Protein AF-A0A8J8EKW4-F1 (afdb_monomer_lite)

Structure (mmCIF, N/CA/C/O backbone):
data_AF-A0A8J8EKW4-F1
#
_entry.id   AF-A0A8J8EKW4-F1
#
loop_
_atom_site.group_PDB
_atom_site.id
_atom_site.type_symbol
_atom_site.label_atom_id
_atom_site.label_alt_id
_atom_site.label_comp_id
_atom_site.label_asym_id
_atom_site.label_entity_id
_atom_site.label_seq_id
_atom_site.pdbx_PDB_ins_code
_atom_site.Cartn_x
_atom_site.Cartn_y
_atom_site.Cartn_z
_atom_site.occupancy
_atom_site.B_iso_or_equiv
_atom_site.auth_seq_id
_atom_site.auth_comp_id
_atom_site.auth_asym_id
_atom_site.auth_atom_id
_atom_site.pdbx_PDB_model_num
ATOM 1 N N . PRO A 1 1 ? -26.866 -2.932 51.976 1.00 95.75 1 PRO A N 1
ATOM 2 C CA . PRO A 1 1 ? -26.158 -2.563 50.733 1.00 95.75 1 PRO A CA 1
ATOM 3 C C . PRO A 1 1 ? -26.852 -3.080 49.469 1.00 95.75 1 PRO A C 1
ATOM 5 O O . PRO A 1 1 ? -27.380 -4.191 49.455 1.00 95.75 1 PRO A O 1
ATOM 8 N N . ASN A 1 2 ? -26.877 -2.257 48.424 1.00 95.94 2 ASN A N 1
ATOM 9 C CA . ASN A 1 2 ? -27.476 -2.613 47.143 1.00 95.94 2 ASN A CA 1
ATOM 10 C C . ASN A 1 2 ? -26.795 -1.896 45.970 1.00 95.94 2 ASN A C 1
ATOM 12 O O . ASN A 1 2 ? -26.132 -0.875 46.144 1.00 95.94 2 ASN A O 1
ATOM 16 N N . ILE A 1 3 ? -26.956 -2.469 44.780 1.00 96.75 3 ILE A N 1
ATOM 17 C CA . ILE A 1 3 ? -26.606 -1.846 43.502 1.00 96.75 3 ILE A CA 1
ATOM 18 C C . ILE A 1 3 ? -27.892 -1.331 42.860 1.00 96.75 3 ILE A C 1
ATOM 20 O O . ILE A 1 3 ? -28.881 -2.065 42.788 1.00 96.75 3 ILE A O 1
ATOM 24 N N . ILE A 1 4 ? -27.847 -0.096 42.368 1.00 96.69 4 ILE A N 1
ATOM 25 C CA . ILE A 1 4 ? -28.938 0.590 41.681 1.00 96.69 4 ILE A CA 1
ATOM 26 C C . ILE A 1 4 ? -28.814 0.371 40.172 1.00 96.69 4 ILE A C 1
ATOM 28 O O . ILE A 1 4 ? -27.738 0.553 39.594 1.00 96.69 4 ILE A O 1
ATOM 32 N N . TYR A 1 5 ? -29.925 0.029 39.528 1.00 94.94 5 TYR A N 1
ATOM 33 C CA . TYR A 1 5 ? -30.036 -0.195 38.092 1.00 94.94 5 TYR A CA 1
ATOM 34 C C . TYR A 1 5 ? -30.982 0.820 37.448 1.00 94.94 5 TYR A C 1
ATOM 36 O O . TYR A 1 5 ? -32.015 1.194 38.008 1.00 94.94 5 TYR A O 1
ATOM 44 N N . LYS A 1 6 ? -30.633 1.240 36.232 1.00 93.12 6 LYS A N 1
ATOM 45 C CA . LYS A 1 6 ? -31.473 2.032 35.334 1.00 93.12 6 LYS A CA 1
ATOM 46 C C . LYS A 1 6 ? -31.396 1.425 33.938 1.00 93.12 6 LYS A C 1
ATOM 48 O O . LYS A 1 6 ? -30.297 1.257 33.415 1.00 93.12 6 LYS A O 1
ATOM 53 N N . ASP A 1 7 ? -32.542 1.073 33.360 1.00 90.38 7 ASP A N 1
ATOM 54 C CA . ASP A 1 7 ? -32.637 0.470 32.021 1.00 90.38 7 ASP A CA 1
ATOM 55 C C . ASP A 1 7 ? -31.700 -0.750 31.848 1.00 90.38 7 ASP A C 1
ATOM 57 O O . ASP A 1 7 ? -30.992 -0.891 30.852 1.00 90.38 7 ASP A O 1
ATOM 61 N N . GLY A 1 8 ? -31.626 -1.605 32.878 1.00 85.44 8 GLY A N 1
ATOM 62 C CA . GLY A 1 8 ? -30.758 -2.791 32.909 1.00 85.44 8 GLY A CA 1
ATOM 63 C C . GLY A 1 8 ? -29.260 -2.514 33.116 1.00 85.44 8 GLY A C 1
ATOM 64 O O . GLY A 1 8 ? -28.465 -3.452 33.145 1.00 85.44 8 GLY A O 1
ATOM 65 N N . THR A 1 9 ? -28.854 -1.254 33.295 1.00 88.88 9 THR A N 1
ATOM 66 C CA . THR A 1 9 ? -27.457 -0.854 33.524 1.00 88.88 9 THR A CA 1
ATOM 67 C C . THR A 1 9 ? -27.242 -0.461 34.980 1.00 88.88 9 THR A C 1
ATOM 69 O O . THR A 1 9 ? -28.026 0.300 35.540 1.00 88.88 9 THR A O 1
ATOM 72 N N . MET A 1 10 ? -26.164 -0.946 35.598 1.00 92.12 10 MET A N 1
ATOM 73 C CA . MET A 1 10 ? -25.775 -0.524 36.947 1.00 92.12 10 MET A CA 1
ATOM 74 C C . MET A 1 10 ? -25.307 0.933 36.922 1.00 92.12 10 MET A C 1
ATOM 76 O O . MET A 1 10 ? -24.425 1.274 36.132 1.00 92.12 10 MET A O 1
ATOM 80 N N . ILE A 1 11 ? -25.872 1.772 37.789 1.00 93.31 11 ILE A N 1
ATOM 81 C CA . ILE A 1 11 ? -25.559 3.208 37.844 1.00 93.31 11 ILE A CA 1
ATOM 82 C C . ILE A 1 11 ? -24.927 3.652 39.163 1.00 93.31 11 ILE A C 1
ATOM 84 O O . ILE A 1 11 ? -24.248 4.676 39.175 1.00 93.31 11 ILE A O 1
ATOM 88 N N . ASP A 1 12 ? -25.154 2.916 40.255 1.00 94.62 12 ASP A N 1
ATOM 89 C CA . ASP A 1 12 ? -24.615 3.262 41.571 1.00 94.62 12 ASP A CA 1
ATOM 90 C C . ASP A 1 12 ? -24.588 2.049 42.513 1.00 94.62 12 ASP A C 1
ATOM 92 O O . ASP A 1 12 ? -25.278 1.054 42.281 1.00 94.62 12 ASP A O 1
ATOM 96 N N . VAL A 1 13 ? -23.814 2.140 43.593 1.00 95.94 13 VAL A N 1
ATOM 97 C CA . VAL A 1 13 ? -23.727 1.140 44.662 1.00 95.94 13 VAL A CA 1
ATOM 98 C C . VAL A 1 13 ? -23.714 1.835 46.021 1.00 95.94 13 VAL A C 1
ATOM 100 O O . VAL A 1 13 ? -22.851 2.661 46.309 1.00 95.94 13 VAL A O 1
ATOM 103 N N . VAL A 1 14 ? -24.681 1.507 46.880 1.00 96.50 14 VAL A N 1
ATOM 104 C CA . VAL A 1 14 ? -24.925 2.233 48.136 1.00 96.50 14 VAL A CA 1
ATOM 105 C C . VAL A 1 14 ? -24.958 1.296 49.350 1.00 96.50 14 VAL A C 1
ATOM 107 O O . VAL A 1 14 ? -25.449 0.165 49.263 1.00 96.50 14 VAL A O 1
ATOM 110 N N . PRO A 1 15 ? -24.432 1.723 50.517 1.00 96.19 15 PRO A N 1
ATOM 111 C CA . PRO A 1 15 ? -24.363 0.867 51.703 1.00 96.19 15 PRO A CA 1
ATOM 112 C C . PRO A 1 15 ? -25.733 0.677 52.366 1.00 96.19 15 PRO A C 1
ATOM 114 O O . PRO A 1 15 ? -25.991 -0.366 52.975 1.00 96.19 15 PRO A O 1
ATOM 117 N N . ILE A 1 16 ? -26.626 1.653 52.197 1.00 94.56 16 ILE A N 1
ATOM 118 C CA . ILE A 1 16 ? -27.969 1.713 52.778 1.00 94.56 16 ILE A CA 1
ATOM 119 C C . ILE A 1 16 ? -28.991 2.167 51.733 1.00 94.56 16 ILE A C 1
ATOM 121 O O . ILE A 1 16 ? -28.630 2.714 50.695 1.00 94.56 16 ILE A O 1
ATOM 125 N N . GLU A 1 17 ? -30.269 1.964 52.034 1.00 93.94 17 GLU A N 1
ATOM 126 C CA . GLU A 1 17 ? -31.377 2.399 51.187 1.00 93.94 17 GLU A CA 1
ATOM 127 C C . GLU A 1 17 ? -31.476 3.933 51.138 1.00 93.94 17 GLU A C 1
ATOM 129 O O . GLU A 1 17 ? -31.545 4.589 52.180 1.00 93.94 17 GLU A O 1
ATOM 134 N N . LEU A 1 18 ? -31.512 4.510 49.933 1.00 94.25 18 LEU A N 1
ATOM 135 C CA . LEU A 1 18 ? -31.636 5.955 49.730 1.00 94.25 18 LEU A CA 1
ATOM 136 C C . LEU A 1 18 ? -32.965 6.285 49.047 1.00 94.25 18 LEU A C 1
ATOM 138 O O . LEU A 1 18 ? -33.247 5.785 47.959 1.00 94.25 18 LEU A O 1
ATOM 142 N N . LYS A 1 19 ? -33.739 7.216 49.624 1.00 93.06 19 LYS A N 1
ATOM 143 C CA . LYS A 1 19 ? -35.009 7.693 49.036 1.00 93.06 19 LYS A CA 1
ATOM 144 C C . LYS A 1 19 ? -34.851 8.275 47.631 1.00 93.06 19 LYS A C 1
ATOM 146 O O . LYS A 1 19 ? -35.765 8.189 46.823 1.00 93.06 19 LYS A O 1
ATOM 151 N N . TRP A 1 20 ? -33.683 8.835 47.315 1.00 92.81 20 TRP A N 1
ATOM 152 C CA . TRP A 1 20 ? -33.384 9.336 45.969 1.00 92.81 20 TRP A CA 1
ATOM 153 C C . TRP A 1 20 ? -33.564 8.254 44.889 1.00 92.81 20 TRP A C 1
ATOM 155 O O . TRP A 1 20 ? -33.964 8.554 43.766 1.00 92.81 20 TRP A O 1
ATOM 165 N N . TYR A 1 21 ? -33.317 6.988 45.241 1.00 95.00 21 TYR A N 1
ATOM 166 C CA . TYR A 1 21 ? -33.418 5.842 44.342 1.00 95.00 21 TYR A CA 1
ATOM 167 C C . TYR A 1 21 ? -34.695 5.020 44.543 1.00 95.00 21 TYR A C 1
ATOM 169 O O . TYR A 1 21 ? -34.758 3.877 44.107 1.00 95.00 21 TYR A O 1
ATOM 177 N N . GLU A 1 22 ? -35.729 5.557 45.192 1.00 92.31 22 GLU A N 1
ATOM 178 C CA . GLU A 1 22 ? -36.938 4.804 45.561 1.00 92.31 22 GLU A CA 1
ATOM 179 C C . GLU A 1 22 ? -37.580 4.068 44.371 1.00 92.31 22 GLU A C 1
ATOM 181 O O . GLU A 1 22 ? -37.897 2.889 44.496 1.00 92.31 22 GLU A O 1
ATOM 186 N N . ASN A 1 23 ? -37.623 4.711 43.199 1.00 94.00 23 ASN A N 1
ATOM 187 C CA . ASN A 1 23 ? -38.229 4.179 41.971 1.00 94.00 23 ASN A CA 1
ATOM 188 C C . ASN A 1 23 ? -37.254 3.443 41.033 1.00 94.00 23 ASN A C 1
ATOM 190 O O . ASN A 1 23 ? -37.603 3.161 39.888 1.00 94.00 23 ASN A O 1
ATOM 194 N N . TYR A 1 24 ? -36.022 3.188 41.471 1.00 95.75 24 TYR A N 1
ATOM 195 C CA . TYR A 1 24 ? -35.027 2.476 40.670 1.00 95.75 24 TYR A CA 1
ATOM 196 C C . TYR A 1 24 ? -35.034 0.983 40.991 1.00 95.75 24 TYR A C 1
ATOM 198 O O . TYR A 1 24 ? -35.385 0.570 42.098 1.00 95.75 24 TYR A O 1
ATOM 206 N N . GLU A 1 25 ? -34.601 0.173 40.027 1.00 95.94 25 GLU A N 1
ATOM 207 C CA . GLU A 1 25 ? -34.385 -1.256 40.238 1.00 95.94 25 GLU A CA 1
ATOM 208 C C . GLU A 1 25 ? -33.148 -1.470 41.125 1.00 95.94 25 GLU A C 1
ATOM 210 O O . GLU A 1 25 ? -32.146 -0.763 40.996 1.00 95.94 25 GLU A O 1
ATOM 215 N N . LYS A 1 26 ? -33.221 -2.420 42.065 1.00 95.56 26 LYS A N 1
ATOM 216 C CA . LYS A 1 26 ? -32.193 -2.630 43.094 1.00 95.56 26 LYS A CA 1
ATOM 217 C C . LYS A 1 26 ? -31.868 -4.104 43.244 1.00 95.56 26 LYS A C 1
ATOM 219 O O . LYS A 1 26 ? -32.768 -4.932 43.366 1.00 95.56 26 LYS A O 1
ATOM 224 N N . LYS A 1 27 ? -30.576 -4.420 43.328 1.00 96.00 27 LYS A N 1
ATOM 225 C CA . LYS A 1 27 ? -30.078 -5.748 43.712 1.00 96.00 27 LYS A CA 1
ATOM 226 C C . LYS A 1 27 ? -29.392 -5.653 45.070 1.00 96.00 27 LYS A C 1
ATOM 228 O O . LYS A 1 27 ? -28.416 -4.919 45.204 1.00 96.00 27 LYS A O 1
ATOM 233 N N . TYR A 1 28 ? -29.901 -6.381 46.058 1.00 96.19 28 TYR A N 1
ATOM 234 C CA . TYR A 1 28 ? -29.361 -6.403 47.420 1.00 96.19 28 TYR A CA 1
ATOM 235 C C . TYR A 1 28 ? -28.259 -7.456 47.573 1.00 96.19 28 TYR A C 1
ATOM 237 O O . TYR A 1 28 ? -28.261 -8.468 46.874 1.00 96.19 28 TYR A O 1
ATOM 245 N N . PHE A 1 29 ? -27.334 -7.194 48.494 1.00 96.50 29 PHE A N 1
ATOM 246 C CA . PHE A 1 29 ? -26.189 -8.050 48.819 1.00 96.50 29 PHE A CA 1
ATOM 247 C C . PHE A 1 29 ? -26.055 -8.190 50.335 1.00 96.50 29 PHE A C 1
ATOM 249 O O . PHE A 1 29 ? -26.545 -7.329 51.076 1.00 96.50 29 PHE A O 1
ATOM 256 N N . GLU A 1 30 ? -25.379 -9.245 50.794 1.00 95.88 30 GLU A N 1
ATOM 257 C CA . GLU A 1 30 ? -25.189 -9.498 52.226 1.00 95.88 30 GLU A CA 1
ATOM 258 C C . GLU A 1 30 ? -24.209 -8.490 52.829 1.00 95.88 30 GLU A C 1
ATOM 260 O O . GLU A 1 30 ? -24.468 -7.911 53.887 1.00 95.88 30 GLU A O 1
ATOM 265 N N . THR A 1 31 ? -23.122 -8.194 52.112 1.00 96.88 31 THR A N 1
ATOM 266 C CA . THR A 1 31 ? -22.119 -7.211 52.535 1.00 96.88 31 THR A CA 1
ATOM 267 C C . THR A 1 31 ? -21.965 -6.074 51.529 1.00 96.88 31 THR A C 1
ATOM 269 O O . THR A 1 31 ? -22.274 -6.195 50.343 1.00 96.88 31 THR A O 1
ATOM 272 N N . PHE A 1 32 ? -21.502 -4.909 51.998 1.00 95.75 32 PHE A N 1
ATOM 273 C CA . PHE A 1 32 ? -21.217 -3.799 51.084 1.00 95.75 32 PHE A CA 1
ATOM 274 C C . PHE A 1 32 ? -20.006 -4.103 50.196 1.00 95.75 32 PHE A C 1
ATOM 276 O O . PHE A 1 32 ? -19.998 -3.707 49.036 1.00 95.75 32 PHE A O 1
ATOM 283 N N . SER A 1 33 ? -19.038 -4.868 50.707 1.00 96.12 33 SER A N 1
ATOM 284 C CA . SER A 1 33 ? -17.894 -5.355 49.935 1.00 96.12 33 SER A CA 1
ATOM 285 C C . SER A 1 33 ? -18.325 -6.200 48.735 1.00 96.12 33 SER A C 1
ATOM 287 O O . SER A 1 33 ? -17.891 -5.916 47.627 1.00 96.12 33 SER A O 1
ATOM 289 N N . GLU A 1 34 ? -19.253 -7.146 48.913 1.00 95.88 34 GLU A N 1
ATOM 290 C CA . GLU A 1 34 ? -19.800 -7.933 47.794 1.00 95.88 34 GLU A CA 1
ATOM 291 C C . GLU A 1 34 ? -20.480 -7.062 46.730 1.00 95.88 34 GLU A C 1
ATOM 293 O O . GLU A 1 34 ? -20.315 -7.293 45.531 1.00 95.88 34 GLU A O 1
ATOM 298 N N . ALA A 1 35 ? -21.231 -6.040 47.153 1.00 95.06 35 ALA A N 1
ATOM 299 C CA . ALA A 1 35 ? -21.867 -5.109 46.226 1.00 95.06 35 ALA A CA 1
ATOM 300 C C . ALA A 1 35 ? -20.824 -4.296 45.431 1.00 95.06 35 ALA A C 1
ATOM 302 O O . ALA A 1 35 ? -20.998 -4.070 44.232 1.00 95.06 35 ALA A O 1
ATOM 303 N N . LEU A 1 36 ? -19.732 -3.874 46.079 1.00 94.50 36 LEU A N 1
ATOM 304 C CA . LEU A 1 36 ? -18.623 -3.175 45.425 1.00 94.50 36 LEU A CA 1
ATOM 305 C C . LEU A 1 36 ? -17.900 -4.083 44.422 1.00 94.50 36 LEU A C 1
ATOM 307 O O . LEU A 1 36 ? -17.636 -3.645 43.300 1.00 94.50 36 LEU A O 1
ATOM 311 N N . ASP A 1 37 ? -17.630 -5.336 44.794 1.00 93.50 37 ASP A N 1
ATOM 312 C CA . ASP A 1 37 ? -16.958 -6.312 43.933 1.00 93.50 37 ASP A CA 1
ATOM 313 C C . ASP A 1 37 ? -17.768 -6.595 42.660 1.00 93.50 37 ASP A C 1
ATOM 315 O O . ASP A 1 37 ? -17.220 -6.561 41.556 1.00 93.50 37 ASP A O 1
ATOM 319 N N . GLU A 1 38 ? -19.086 -6.793 42.774 1.00 92.50 38 GLU A N 1
ATOM 320 C CA . GLU A 1 38 ? -19.967 -6.974 41.611 1.00 92.50 38 GLU A CA 1
ATOM 321 C C . GLU A 1 38 ? -20.004 -5.712 40.726 1.00 92.50 38 GLU A C 1
ATOM 323 O O . GLU A 1 38 ? -19.853 -5.809 39.501 1.00 92.50 38 GLU A O 1
ATOM 328 N N . TYR A 1 39 ? -20.194 -4.527 41.323 1.00 92.62 39 TYR A N 1
ATOM 329 C CA . TYR A 1 39 ? -20.319 -3.266 40.585 1.00 92.62 39 TYR A CA 1
ATOM 330 C C . TYR A 1 39 ? -19.032 -2.935 39.817 1.00 92.62 39 TYR A C 1
ATOM 332 O O . TYR A 1 39 ? -19.039 -2.775 38.591 1.00 92.62 39 TYR A O 1
ATOM 340 N N . PHE A 1 40 ? -17.896 -2.881 40.518 1.00 91.00 40 PHE A N 1
ATOM 341 C CA . PHE A 1 40 ? -16.615 -2.515 39.917 1.00 91.00 40 PHE A CA 1
ATOM 342 C C . PHE A 1 40 ? -15.992 -3.648 39.100 1.00 91.00 40 PHE A C 1
ATOM 344 O O . PHE A 1 40 ? -15.337 -3.365 38.091 1.00 91.00 40 PHE A O 1
ATOM 351 N N . GLY A 1 41 ? -16.227 -4.915 39.454 1.00 89.81 41 GLY A N 1
ATOM 352 C CA . GLY A 1 41 ? -15.759 -6.067 38.685 1.00 89.81 41 GLY A CA 1
ATOM 353 C C . GLY A 1 41 ? -16.322 -6.065 37.265 1.00 89.81 41 GLY A C 1
ATOM 354 O O . GLY A 1 41 ? -15.566 -6.086 36.288 1.00 89.81 41 GLY A O 1
ATOM 355 N N . LYS A 1 42 ? -17.645 -5.927 37.124 1.00 82.75 42 LYS A N 1
ATOM 356 C CA . LYS A 1 42 ? -18.300 -5.860 35.807 1.00 82.75 42 LYS A CA 1
ATOM 357 C C . LYS A 1 42 ? -17.891 -4.626 35.002 1.00 82.75 42 LYS A C 1
ATOM 359 O O . LYS A 1 42 ? -17.590 -4.758 33.815 1.00 82.75 42 LYS A O 1
ATOM 364 N N . ILE A 1 43 ? -17.812 -3.447 35.628 1.00 83.62 43 ILE A N 1
ATOM 365 C CA . ILE A 1 43 ? -17.361 -2.216 34.951 1.00 83.62 43 ILE A CA 1
ATOM 366 C C . ILE A 1 43 ? -15.929 -2.371 34.422 1.00 83.62 43 ILE A C 1
ATOM 368 O O . ILE A 1 43 ? -15.628 -1.940 33.308 1.00 83.62 43 ILE A O 1
ATOM 372 N N . THR A 1 44 ? -15.041 -2.994 35.197 1.00 84.06 44 THR A N 1
ATOM 373 C CA . THR A 1 44 ? -13.639 -3.206 34.808 1.00 84.06 44 THR A CA 1
ATOM 374 C C . THR A 1 44 ? -13.528 -4.159 33.620 1.00 84.06 44 THR A C 1
ATOM 376 O O . THR A 1 44 ? -12.817 -3.864 32.658 1.00 84.06 44 THR A O 1
ATOM 379 N N . VAL A 1 45 ? -14.275 -5.267 33.640 1.00 84.56 45 VAL A N 1
ATOM 380 C CA . VAL A 1 45 ? -14.312 -6.234 32.531 1.00 84.56 45 VAL A CA 1
ATOM 381 C C . VAL A 1 45 ? -14.843 -5.590 31.249 1.00 84.56 45 VAL A C 1
ATOM 383 O O . VAL A 1 45 ? -14.240 -5.760 30.188 1.00 84.56 45 VAL A O 1
ATOM 386 N N . GLU A 1 46 ? -15.928 -4.817 31.326 1.00 84.06 46 GLU A N 1
ATOM 387 C CA . GLU A 1 46 ? -16.485 -4.133 30.153 1.00 84.06 46 GLU A CA 1
ATOM 388 C C . GLU A 1 46 ? -15.535 -3.062 29.601 1.00 84.06 46 GLU A C 1
ATOM 390 O O . GLU A 1 46 ? -15.297 -3.013 28.392 1.00 84.06 46 GLU A O 1
ATOM 395 N N . LYS A 1 47 ? -14.885 -2.270 30.465 1.00 84.44 47 LYS A N 1
ATOM 396 C CA . LYS A 1 47 ? -13.839 -1.326 30.033 1.00 84.44 47 LYS A CA 1
ATOM 397 C C . LYS A 1 47 ? -12.691 -2.039 29.314 1.00 84.44 47 LYS A C 1
ATOM 399 O O . LYS A 1 47 ? -12.293 -1.602 28.233 1.00 84.44 47 LYS A O 1
ATOM 404 N N . ALA A 1 48 ? -12.206 -3.155 29.860 1.00 86.69 48 ALA A N 1
ATOM 405 C CA . ALA A 1 48 ? -11.132 -3.938 29.252 1.00 86.69 48 ALA A CA 1
ATOM 406 C C . ALA A 1 48 ? -11.536 -4.519 27.884 1.00 86.69 48 ALA A C 1
ATOM 408 O O . ALA A 1 48 ? -10.742 -4.494 26.938 1.00 86.69 48 ALA A O 1
ATOM 409 N N . LYS A 1 49 ? -12.781 -4.997 27.738 1.00 88.38 49 LYS A N 1
ATOM 410 C CA . LYS A 1 49 ? -13.320 -5.452 26.446 1.00 88.38 49 LYS A CA 1
ATOM 411 C C . LYS A 1 49 ? -13.377 -4.318 25.428 1.00 88.38 49 LYS A C 1
ATOM 413 O O . LYS A 1 49 ? -12.902 -4.499 24.309 1.00 88.38 49 LYS A O 1
ATOM 418 N N . ILE A 1 50 ? -13.911 -3.153 25.802 1.00 89.88 50 ILE A N 1
ATOM 419 C CA . ILE A 1 50 ? -14.008 -1.986 24.912 1.00 89.88 50 ILE A CA 1
ATOM 420 C C . ILE A 1 50 ? -12.619 -1.558 24.441 1.00 89.88 50 ILE A C 1
ATOM 422 O O . ILE A 1 50 ? -12.416 -1.325 23.248 1.00 89.88 50 ILE A O 1
ATOM 426 N N . GLU A 1 51 ? -11.650 -1.476 25.351 1.00 90.50 51 GLU A N 1
ATOM 427 C CA . GLU A 1 51 ? -10.284 -1.097 25.002 1.00 90.50 51 GLU A CA 1
ATOM 428 C C . GLU A 1 51 ? -9.633 -2.120 24.062 1.00 90.50 51 GLU A C 1
ATOM 430 O O . GLU A 1 51 ? -9.052 -1.743 23.041 1.00 90.50 51 GLU A O 1
ATOM 435 N N . ARG A 1 52 ? -9.794 -3.419 24.340 1.00 91.69 52 ARG A N 1
ATOM 436 C CA . ARG A 1 52 ? -9.314 -4.486 23.454 1.00 91.69 52 ARG A CA 1
ATOM 437 C C . ARG A 1 52 ? -9.938 -4.383 22.062 1.00 91.69 52 ARG A C 1
ATOM 439 O O . ARG A 1 52 ? -9.213 -4.463 21.072 1.00 91.69 52 ARG A O 1
ATOM 446 N N . THR A 1 53 ? -11.248 -4.171 21.973 1.00 92.88 53 THR A N 1
ATOM 447 C CA . THR A 1 53 ? -11.958 -4.007 20.696 1.00 92.88 53 THR A CA 1
ATOM 448 C C . THR A 1 53 ? -11.460 -2.780 19.936 1.00 92.88 53 THR A C 1
ATOM 450 O O . THR A 1 53 ? -11.182 -2.881 18.744 1.00 92.88 53 THR A O 1
ATOM 453 N N . LYS A 1 54 ? -11.252 -1.642 20.614 1.00 94.50 54 LYS A N 1
ATOM 454 C CA . LYS A 1 54 ? -10.676 -0.437 19.993 1.00 94.50 54 LYS A CA 1
ATOM 455 C C . LYS A 1 54 ? -9.287 -0.703 19.411 1.00 94.50 54 LYS A C 1
ATOM 457 O O . LYS A 1 54 ? -9.046 -0.351 18.259 1.00 94.50 54 LYS A O 1
ATOM 462 N N . ARG A 1 55 ? -8.409 -1.373 20.167 1.00 93.75 55 ARG A N 1
ATOM 463 C CA . ARG A 1 55 ? -7.060 -1.749 19.701 1.00 93.75 55 ARG A CA 1
ATOM 464 C C . ARG A 1 55 ? -7.114 -2.674 18.481 1.00 93.75 55 ARG A C 1
ATOM 466 O O . ARG A 1 55 ? -6.331 -2.506 17.548 1.00 93.75 55 ARG A O 1
ATOM 473 N N . LEU A 1 56 ? -8.036 -3.639 18.466 1.00 95.00 56 LEU A N 1
ATOM 474 C CA . LEU A 1 56 ? -8.225 -4.545 17.327 1.00 95.00 56 LEU A CA 1
ATOM 475 C C . LEU A 1 56 ? -8.722 -3.806 16.079 1.00 95.00 56 LEU A C 1
ATOM 477 O O . LEU A 1 56 ? -8.180 -4.016 14.995 1.00 95.00 56 LEU A O 1
ATOM 481 N N . GLU A 1 57 ? -9.701 -2.916 16.230 1.00 95.69 57 GLU A N 1
ATOM 482 C CA . GLU A 1 57 ? -10.217 -2.087 15.135 1.00 95.69 57 GLU A CA 1
ATOM 483 C C . GLU A 1 57 ? -9.145 -1.154 14.561 1.00 95.69 57 GLU A C 1
ATOM 485 O O . GLU A 1 57 ? -9.020 -1.001 13.346 1.00 95.69 57 GLU A O 1
ATOM 490 N N . GLU A 1 58 ? -8.313 -0.564 15.415 1.00 96.19 58 GLU A N 1
ATOM 491 C CA . GLU A 1 58 ? -7.199 0.269 14.969 1.00 96.19 58 GLU A CA 1
ATOM 492 C C . GLU A 1 58 ? -6.150 -0.537 14.196 1.00 96.19 58 GLU A C 1
ATOM 494 O O . GLU A 1 58 ? -5.752 -0.141 13.097 1.00 96.19 58 GLU A O 1
ATOM 499 N N . LYS A 1 59 ? -5.778 -1.720 14.699 1.00 96.25 59 LYS A N 1
ATOM 500 C CA . LYS A 1 59 ? -4.860 -2.625 13.997 1.00 96.25 59 LYS A CA 1
ATOM 501 C C . LYS A 1 59 ? -5.428 -3.081 12.651 1.00 96.25 59 LYS A C 1
ATOM 503 O O . LYS A 1 59 ? -4.709 -3.102 11.654 1.00 96.25 59 LYS A O 1
ATOM 508 N N . LYS A 1 60 ? -6.728 -3.384 12.589 1.00 97.06 60 LYS A N 1
ATOM 509 C CA . LYS A 1 60 ? -7.429 -3.715 11.341 1.00 97.06 60 LYS A CA 1
ATOM 510 C C . LYS A 1 60 ? -7.358 -2.561 10.340 1.00 97.06 60 LYS A C 1
ATOM 512 O O . LYS A 1 60 ? -7.013 -2.793 9.183 1.00 97.06 60 LYS A O 1
ATOM 517 N N . ARG A 1 61 ? -7.617 -1.320 10.772 1.00 97.38 61 ARG A N 1
ATOM 518 C CA . ARG A 1 61 ? -7.490 -0.129 9.911 1.00 97.38 61 ARG A CA 1
ATOM 519 C C . ARG A 1 61 ? -6.075 0.032 9.352 1.00 97.38 61 ARG A C 1
ATOM 521 O O . ARG A 1 61 ? -5.930 0.277 8.158 1.00 97.38 61 ARG A O 1
ATOM 528 N N . GLN A 1 62 ? -5.046 -0.153 10.178 1.00 97.81 62 GLN A N 1
ATOM 529 C CA . GLN A 1 62 ? -3.645 -0.068 9.743 1.00 97.81 62 GLN A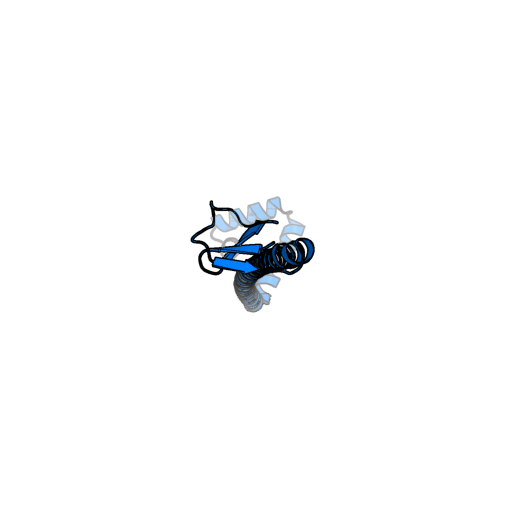 CA 1
ATOM 530 C C . GLN A 1 62 ? -3.285 -1.130 8.694 1.00 97.81 62 GLN A C 1
ATOM 532 O O . GLN A 1 62 ? -2.630 -0.818 7.694 1.00 97.81 62 GLN A O 1
ATOM 537 N N . ILE A 1 63 ? -3.736 -2.372 8.895 1.00 98.19 63 ILE A N 1
ATOM 538 C CA . ILE A 1 63 ? -3.508 -3.469 7.944 1.00 98.19 63 ILE A CA 1
ATOM 539 C C . ILE A 1 63 ? -4.204 -3.169 6.615 1.00 98.19 63 ILE A C 1
ATOM 541 O O . ILE A 1 63 ? -3.570 -3.255 5.570 1.00 98.19 63 ILE A O 1
ATOM 545 N N . LEU A 1 64 ? -5.471 -2.744 6.642 1.00 98.19 64 LEU A N 1
ATOM 546 C CA . LEU A 1 64 ? -6.221 -2.416 5.425 1.00 98.19 64 LEU A CA 1
ATOM 547 C C . LEU A 1 64 ? -5.611 -1.238 4.655 1.00 98.19 64 LEU A C 1
ATOM 549 O O . LEU A 1 64 ? -5.552 -1.272 3.429 1.00 98.19 64 LEU A O 1
ATOM 553 N N . ALA A 1 65 ? -5.125 -0.208 5.352 1.00 98.12 65 ALA A N 1
ATOM 554 C CA . ALA A 1 65 ? -4.429 0.909 4.712 1.00 98.12 65 ALA A CA 1
ATOM 555 C C . ALA A 1 65 ? -3.113 0.464 4.054 1.00 98.12 65 ALA A C 1
ATOM 557 O O . ALA A 1 65 ? -2.755 0.937 2.978 1.00 98.12 65 ALA A O 1
ATOM 558 N N . THR A 1 66 ? -2.390 -0.461 4.687 1.00 98.19 66 THR A N 1
ATOM 559 C CA . THR A 1 66 ? -1.174 -1.045 4.109 1.00 98.19 66 THR A CA 1
ATOM 560 C C . THR A 1 66 ? -1.488 -1.906 2.893 1.00 98.19 66 THR A C 1
ATOM 562 O O . THR A 1 66 ? -0.833 -1.731 1.871 1.00 98.19 66 THR A O 1
ATOM 565 N N . LEU A 1 67 ? -2.525 -2.744 2.965 1.00 98.31 67 LEU A N 1
ATOM 566 C CA . LEU A 1 67 ? -2.969 -3.576 1.849 1.00 98.31 67 LEU A CA 1
ATOM 567 C C . LEU A 1 67 ? -3.302 -2.728 0.614 1.00 98.31 67 LEU A C 1
ATOM 569 O O . LEU A 1 67 ? -2.770 -2.986 -0.457 1.00 98.31 67 LEU A O 1
ATOM 573 N N . ARG A 1 68 ? -4.087 -1.655 0.780 1.00 98.19 68 ARG A N 1
ATOM 574 C CA . ARG A 1 68 ? -4.433 -0.748 -0.331 1.00 98.19 68 ARG A CA 1
ATOM 575 C C . ARG A 1 68 ? -3.203 -0.140 -1.003 1.00 98.19 68 ARG A C 1
ATOM 577 O O . ARG A 1 68 ? -3.118 -0.125 -2.225 1.00 98.19 68 ARG A O 1
ATOM 584 N N . ARG A 1 69 ? -2.226 0.323 -0.214 1.00 98.06 69 ARG A N 1
ATOM 585 C CA . ARG A 1 69 ? -0.972 0.870 -0.761 1.00 98.06 69 ARG A CA 1
ATOM 586 C C . ARG A 1 69 ? -0.186 -0.179 -1.543 1.00 98.06 69 ARG A C 1
ATOM 588 O O . ARG A 1 69 ? 0.365 0.139 -2.589 1.00 98.06 69 ARG A O 1
ATOM 595 N N . GLN A 1 70 ? -0.141 -1.415 -1.049 1.00 98.19 70 GLN A N 1
ATOM 596 C CA . GLN A 1 70 ? 0.532 -2.513 -1.745 1.00 98.19 70 GLN A CA 1
ATOM 597 C C . GLN A 1 70 ? -0.168 -2.855 -3.065 1.00 98.19 70 GLN A C 1
ATOM 599 O O . GLN A 1 70 ? 0.506 -3.021 -4.075 1.00 98.19 70 GLN A O 1
ATOM 604 N N . GLU A 1 71 ? -1.502 -2.886 -3.092 1.00 98.25 71 GLU A N 1
ATOM 605 C CA . GLU A 1 71 ? -2.278 -3.106 -4.321 1.00 98.25 71 GLU A CA 1
ATOM 606 C C . GLU A 1 71 ? -2.038 -2.003 -5.366 1.00 98.25 71 GLU A C 1
ATOM 608 O O . GLU A 1 71 ? -1.886 -2.290 -6.553 1.00 98.25 71 GLU A O 1
ATOM 613 N N . GLU A 1 72 ? -1.973 -0.737 -4.945 1.00 98.06 72 GLU A N 1
ATOM 614 C CA . GLU A 1 72 ? -1.646 0.389 -5.830 1.00 98.06 72 GLU A CA 1
ATOM 615 C C . GLU A 1 72 ? -0.216 0.292 -6.378 1.00 98.06 72 GLU A C 1
ATOM 617 O O . GLU A 1 72 ? 0.003 0.482 -7.576 1.00 98.06 72 GLU A O 1
ATOM 622 N N . GLN A 1 7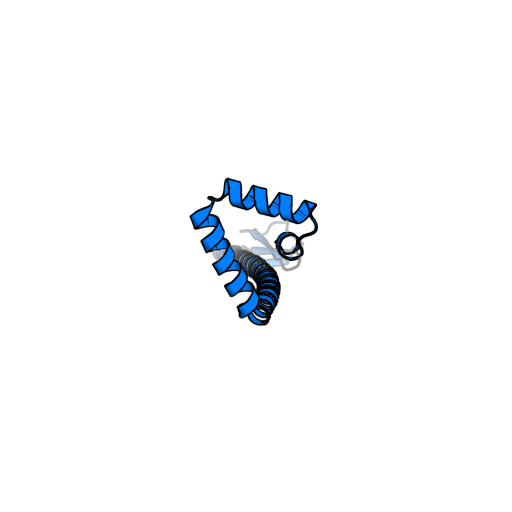3 ? 0.751 -0.061 -5.526 1.00 98.12 73 GLN A N 1
ATOM 623 C CA . GLN A 1 73 ? 2.139 -0.279 -5.938 1.00 98.12 73 GLN A CA 1
ATOM 624 C C . GLN A 1 73 ? 2.265 -1.427 -6.941 1.00 98.12 73 GLN A C 1
ATOM 626 O O . GLN A 1 73 ? 2.953 -1.275 -7.946 1.00 98.12 73 GLN A O 1
ATOM 631 N N . MET A 1 74 ? 1.568 -2.544 -6.711 1.00 98.31 74 MET A N 1
ATOM 632 C CA . MET A 1 74 ? 1.561 -3.678 -7.638 1.00 98.31 74 MET A CA 1
ATOM 633 C C . MET A 1 74 ? 1.063 -3.274 -9.025 1.00 98.31 74 MET A C 1
ATOM 635 O O . MET A 1 74 ? 1.715 -3.593 -10.014 1.00 98.31 74 MET A O 1
ATOM 639 N N . LYS A 1 75 ? -0.024 -2.499 -9.109 1.00 97.94 75 LYS A N 1
ATOM 640 C CA . LYS A 1 75 ? -0.524 -1.983 -10.396 1.00 97.94 75 LYS A CA 1
ATOM 641 C C . LYS A 1 75 ? 0.497 -1.087 -11.098 1.00 97.94 75 LYS A C 1
ATOM 643 O O . LYS A 1 75 ? 0.638 -1.155 -12.317 1.00 97.94 75 LYS A O 1
ATOM 648 N N . GLY A 1 76 ? 1.206 -0.251 -10.337 1.00 98.06 76 GLY A N 1
ATOM 649 C CA . GLY A 1 76 ? 2.297 0.570 -10.864 1.00 98.06 76 GLY A CA 1
ATOM 650 C C . GLY A 1 76 ? 3.425 -0.281 -11.449 1.00 98.06 76 GLY A C 1
ATOM 651 O O . GLY A 1 76 ? 3.836 -0.054 -12.587 1.00 98.06 76 GLY A O 1
ATOM 652 N N . PHE A 1 77 ? 3.864 -1.302 -10.711 1.00 98.25 77 PHE A N 1
ATOM 653 C CA . PHE A 1 77 ? 4.899 -2.223 -11.175 1.00 98.25 77 PHE A CA 1
ATOM 654 C C . PHE A 1 77 ? 4.465 -3.030 -12.397 1.00 98.25 77 PHE A C 1
ATOM 656 O O . PHE A 1 77 ? 5.253 -3.161 -13.324 1.00 98.25 77 PHE A O 1
ATOM 663 N N . GLU A 1 78 ? 3.226 -3.517 -12.463 1.00 98.06 78 GLU A N 1
ATOM 664 C CA . GLU A 1 78 ? 2.716 -4.228 -13.643 1.00 98.06 78 GLU A CA 1
ATOM 665 C C . GLU A 1 78 ? 2.733 -3.346 -14.900 1.00 98.06 78 GLU A C 1
ATOM 667 O O . GLU A 1 78 ? 3.148 -3.790 -15.973 1.00 98.06 78 GLU A O 1
ATOM 672 N N . ALA A 1 79 ? 2.329 -2.078 -14.771 1.00 97.94 79 ALA A N 1
ATOM 673 C CA . ALA A 1 79 ? 2.369 -1.129 -15.879 1.00 97.94 79 ALA A CA 1
ATOM 674 C C . ALA A 1 79 ? 3.809 -0.845 -16.338 1.00 97.94 79 ALA A C 1
ATOM 676 O O . ALA A 1 79 ? 4.086 -0.814 -17.539 1.00 97.94 79 ALA A O 1
ATOM 677 N N . GLU A 1 80 ? 4.733 -0.668 -15.392 1.00 98.12 80 GLU A N 1
ATOM 678 C CA . GLU A 1 80 ? 6.149 -0.457 -15.686 1.00 98.12 80 GLU A CA 1
ATOM 679 C C . GLU A 1 80 ? 6.794 -1.697 -16.318 1.00 98.12 80 GLU A C 1
ATOM 681 O O . GLU A 1 80 ? 7.498 -1.577 -17.320 1.00 98.12 80 GLU A O 1
ATOM 686 N N . MET A 1 81 ? 6.499 -2.890 -15.796 1.00 98.31 81 MET A N 1
ATOM 687 C CA . MET A 1 81 ? 6.946 -4.164 -16.358 1.00 98.31 81 MET A CA 1
ATOM 688 C C . MET A 1 81 ? 6.504 -4.305 -17.808 1.00 98.31 81 MET A C 1
ATOM 690 O O . MET A 1 81 ? 7.338 -4.578 -18.667 1.00 98.31 81 MET A O 1
ATOM 694 N N . LYS A 1 82 ? 5.221 -4.062 -18.097 1.00 98.12 82 LYS A N 1
ATOM 695 C CA . LYS A 1 82 ? 4.696 -4.146 -19.461 1.00 98.12 82 LYS A CA 1
ATOM 696 C C . LYS A 1 82 ? 5.391 -3.153 -20.393 1.00 98.12 82 LYS A C 1
ATOM 698 O O . LYS A 1 82 ? 5.845 -3.542 -21.463 1.00 98.12 82 LYS A O 1
ATOM 703 N N . LYS A 1 83 ? 5.537 -1.895 -19.971 1.00 98.19 83 LYS A N 1
ATOM 704 C CA . LYS A 1 83 ? 6.232 -0.865 -20.756 1.00 98.19 83 LYS A CA 1
ATOM 705 C C . LYS A 1 83 ? 7.690 -1.243 -21.037 1.00 98.19 83 LYS A C 1
ATOM 707 O O . LYS A 1 83 ? 8.164 -1.082 -22.159 1.00 98.19 83 LYS A O 1
ATOM 712 N N . ASN A 1 84 ? 8.407 -1.725 -20.025 1.00 97.94 84 ASN A N 1
ATOM 713 C CA . ASN A 1 84 ? 9.809 -2.111 -20.163 1.00 97.94 84 ASN A CA 1
ATOM 714 C C . ASN A 1 84 ? 9.968 -3.365 -21.026 1.00 97.94 84 ASN A C 1
ATOM 716 O O . ASN A 1 84 ? 10.921 -3.445 -21.796 1.00 97.94 84 ASN A O 1
ATOM 720 N N . GLN A 1 85 ? 9.028 -4.308 -20.941 1.00 98.12 85 GLN A N 1
ATOM 721 C CA . GLN A 1 85 ? 8.986 -5.472 -21.816 1.00 98.12 85 GLN A CA 1
ATOM 722 C C . GLN A 1 85 ? 8.769 -5.055 -23.273 1.00 98.12 85 GLN A C 1
ATOM 724 O O . GLN A 1 85 ? 9.570 -5.422 -24.120 1.00 98.12 85 GLN A O 1
ATOM 729 N N . GLU A 1 86 ? 7.768 -4.218 -23.555 1.00 97.88 86 GLU A N 1
ATOM 730 C CA . GLU A 1 86 ? 7.515 -3.697 -24.906 1.00 97.88 86 GLU A CA 1
ATOM 731 C C . GLU A 1 86 ? 8.737 -2.952 -25.469 1.00 97.88 86 GLU A C 1
ATOM 733 O O . GLU A 1 86 ? 9.111 -3.140 -26.627 1.00 97.88 86 GLU A O 1
ATOM 738 N N . LEU A 1 87 ? 9.405 -2.136 -24.645 1.00 97.19 87 LEU A N 1
ATOM 739 C CA . LEU A 1 87 ? 10.638 -1.455 -25.038 1.00 97.19 87 LEU A CA 1
ATOM 740 C C . LEU A 1 87 ? 11.774 -2.450 -25.324 1.00 97.19 87 LEU A C 1
ATOM 742 O O . LEU A 1 87 ? 12.485 -2.300 -26.317 1.00 97.19 87 LEU A O 1
ATOM 746 N N . GLY A 1 88 ? 11.940 -3.460 -24.470 1.00 97.31 88 GLY A N 1
ATOM 747 C CA . GLY A 1 88 ? 12.929 -4.520 -24.645 1.00 97.31 88 GLY A CA 1
ATOM 748 C C . GLY A 1 88 ? 12.694 -5.322 -25.922 1.00 97.31 88 GLY A C 1
ATOM 749 O O . GLY A 1 88 ? 13.632 -5.523 -26.690 1.00 97.31 88 GLY A O 1
ATOM 750 N N . ASP A 1 89 ? 11.447 -5.698 -26.193 1.00 97.38 89 ASP A N 1
ATOM 751 C CA . ASP A 1 89 ? 11.045 -6.422 -27.399 1.00 97.38 89 ASP A CA 1
ATOM 752 C C . ASP A 1 89 ? 11.326 -5.592 -28.660 1.00 97.38 89 ASP A C 1
ATOM 754 O O . ASP A 1 89 ? 11.857 -6.114 -29.641 1.00 97.38 89 ASP A O 1
ATOM 758 N N . LEU A 1 90 ? 11.056 -4.281 -28.629 1.00 96.62 90 LEU A N 1
ATOM 759 C CA . LEU A 1 90 ? 11.383 -3.368 -29.730 1.00 96.62 90 LEU A CA 1
ATOM 760 C C . LEU A 1 90 ? 12.892 -3.247 -29.965 1.00 96.62 90 LEU A C 1
ATOM 762 O O . LEU A 1 90 ? 13.336 -3.264 -31.117 1.00 96.62 90 LEU A O 1
ATOM 766 N N . ILE A 1 91 ? 13.684 -3.135 -28.895 1.00 95.62 91 ILE A N 1
ATOM 767 C CA . ILE A 1 91 ? 15.148 -3.121 -28.993 1.00 95.62 91 ILE A CA 1
ATOM 768 C C . ILE A 1 91 ? 15.635 -4.446 -29.574 1.00 95.62 91 ILE A C 1
ATOM 770 O O . ILE A 1 91 ? 16.455 -4.440 -30.487 1.00 95.62 91 ILE A O 1
ATOM 774 N N . TYR A 1 92 ? 15.112 -5.573 -29.090 1.00 95.69 92 TYR A N 1
ATOM 775 C CA . TYR A 1 92 ? 15.512 -6.901 -29.541 1.00 95.69 92 TYR A CA 1
ATOM 776 C C . TYR A 1 92 ? 15.166 -7.134 -31.016 1.00 95.69 92 TYR A C 1
ATOM 778 O O . TYR A 1 92 ? 16.017 -7.573 -31.790 1.00 95.69 92 TYR A O 1
ATOM 786 N N . ALA A 1 93 ? 13.961 -6.745 -31.440 1.00 96.88 93 ALA A N 1
ATOM 787 C CA . ALA A 1 93 ? 13.532 -6.810 -32.835 1.00 96.88 93 ALA A CA 1
ATOM 788 C C . ALA A 1 93 ? 14.446 -6.004 -33.777 1.00 96.88 93 ALA A C 1
ATOM 790 O O . ALA A 1 93 ? 14.597 -6.357 -34.945 1.00 96.88 93 ALA A O 1
ATOM 791 N N . ASN A 1 94 ? 15.086 -4.947 -33.268 1.00 95.25 94 ASN A N 1
ATOM 792 C CA . ASN A 1 94 ? 15.993 -4.080 -34.021 1.00 95.25 94 ASN A CA 1
ATOM 793 C C . ASN A 1 94 ? 17.460 -4.224 -33.582 1.00 95.25 94 ASN A C 1
ATOM 795 O O . ASN A 1 94 ? 18.285 -3.364 -33.901 1.00 95.25 94 ASN A O 1
ATOM 799 N N . PHE A 1 95 ? 17.809 -5.301 -32.870 1.00 94.88 95 PHE A N 1
ATOM 800 C CA . PHE A 1 95 ? 19.075 -5.404 -32.143 1.00 94.88 95 PHE A CA 1
ATOM 801 C C . PHE A 1 95 ? 20.291 -5.215 -33.047 1.00 94.88 95 PHE A C 1
ATOM 803 O O . PHE A 1 95 ? 21.165 -4.410 -32.748 1.00 94.88 95 PHE A O 1
ATOM 810 N N . THR A 1 96 ? 20.325 -5.897 -34.194 1.00 95.00 96 THR A N 1
ATOM 811 C CA . THR A 1 96 ? 21.437 -5.793 -35.150 1.00 95.00 96 THR A CA 1
ATOM 812 C C . THR A 1 96 ? 21.601 -4.378 -35.699 1.00 95.00 96 THR A C 1
ATOM 814 O O . THR A 1 96 ? 22.722 -3.909 -35.874 1.00 95.00 96 THR A O 1
ATOM 817 N N . PHE A 1 97 ? 20.495 -3.682 -35.972 1.00 92.94 97 PHE A N 1
ATOM 818 C CA . PHE A 1 97 ? 20.542 -2.304 -36.455 1.00 92.94 97 PHE A CA 1
ATOM 819 C C . PHE A 1 97 ? 21.085 -1.362 -35.374 1.00 92.94 97 PHE A C 1
ATOM 821 O O . PHE A 1 97 ? 21.996 -0.581 -35.647 1.00 92.94 97 PHE A O 1
ATOM 828 N N . ILE A 1 98 ? 20.576 -1.485 -34.146 1.00 92.50 98 ILE A N 1
ATOM 829 C CA . ILE A 1 98 ? 21.006 -0.676 -33.001 1.00 92.50 98 ILE A CA 1
ATOM 830 C C . ILE A 1 98 ? 22.481 -0.947 -32.664 1.00 92.50 98 ILE A C 1
ATOM 832 O O . ILE A 1 98 ? 23.241 0.004 -32.508 1.00 92.50 98 ILE A O 1
ATOM 836 N N . ASP A 1 99 ? 22.916 -2.210 -32.606 1.00 94.38 99 ASP A N 1
ATOM 837 C CA . ASP A 1 99 ? 24.311 -2.585 -32.312 1.00 94.38 99 ASP A CA 1
ATOM 838 C C . ASP A 1 99 ? 25.278 -2.014 -33.356 1.00 94.38 99 ASP A C 1
ATOM 840 O O . ASP A 1 99 ? 26.287 -1.398 -33.009 1.00 94.38 99 ASP A O 1
ATOM 844 N N . ASN A 1 100 ? 24.940 -2.132 -34.644 1.00 93.75 100 ASN A N 1
ATOM 845 C CA . ASN A 1 100 ? 25.750 -1.555 -35.714 1.00 93.75 100 ASN A CA 1
ATOM 846 C C . ASN A 1 100 ? 25.830 -0.025 -35.609 1.00 93.75 100 ASN A C 1
ATOM 848 O O . ASN A 1 100 ? 26.920 0.538 -35.723 1.00 93.75 100 ASN A O 1
ATOM 852 N N . LEU A 1 101 ? 24.703 0.647 -35.355 1.00 91.06 101 LEU A N 1
ATOM 853 C CA . LEU A 1 101 ? 24.660 2.101 -35.197 1.00 91.06 101 LEU A CA 1
ATOM 854 C C . LEU A 1 101 ? 25.519 2.564 -34.012 1.00 91.06 101 LEU A C 1
ATOM 856 O O . LEU A 1 101 ? 26.326 3.483 -34.156 1.00 91.06 101 LEU A O 1
ATOM 860 N N . LEU A 1 102 ? 25.394 1.895 -32.861 1.00 91.44 102 LEU A N 1
ATOM 861 C CA . LEU A 1 102 ? 26.175 2.198 -31.663 1.00 91.44 102 LEU A CA 1
ATOM 862 C C . LEU A 1 102 ? 27.674 2.002 -31.900 1.00 91.44 102 LEU A C 1
ATOM 864 O O . LEU A 1 102 ? 28.459 2.872 -31.530 1.00 91.44 102 LEU A O 1
ATOM 868 N N . ARG A 1 103 ? 28.084 0.918 -32.570 1.00 94.06 103 ARG A N 1
ATOM 869 C CA . ARG A 1 103 ? 29.497 0.678 -32.913 1.00 94.06 103 ARG A CA 1
ATOM 870 C C . ARG A 1 103 ? 30.072 1.776 -33.798 1.00 94.06 103 ARG A C 1
ATOM 872 O O . ARG A 1 103 ? 31.189 2.231 -33.552 1.00 94.06 103 ARG A O 1
ATOM 879 N N . GLU A 1 104 ? 29.341 2.197 -34.826 1.00 90.75 104 GLU A N 1
ATOM 880 C CA . GLU A 1 104 ? 29.797 3.273 -35.709 1.00 90.75 104 GLU A CA 1
ATOM 881 C C . GLU A 1 104 ? 29.883 4.613 -34.970 1.00 90.75 104 GLU A C 1
ATOM 883 O O . GLU A 1 104 ? 30.845 5.361 -35.154 1.00 90.75 104 GLU A O 1
ATOM 888 N N . PHE A 1 105 ? 28.949 4.887 -34.059 1.00 90.31 105 PHE A N 1
ATOM 8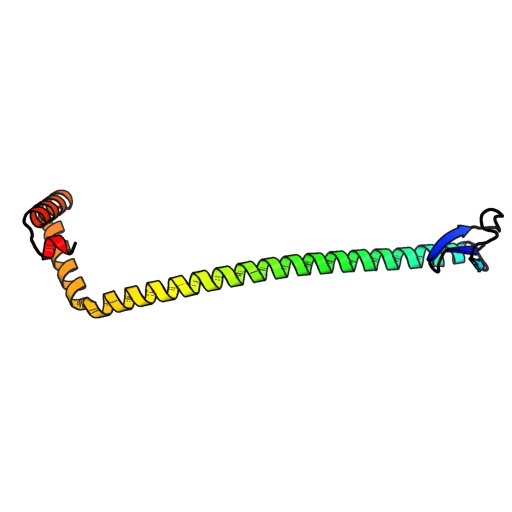89 C CA . PHE A 1 105 ? 28.996 6.084 -33.222 1.00 90.31 105 PHE A CA 1
ATOM 890 C C . PHE A 1 105 ? 30.156 6.067 -32.237 1.00 90.31 105 PHE A C 1
ATOM 892 O O . PHE A 1 105 ? 30.862 7.067 -32.137 1.00 90.31 105 PHE A O 1
ATOM 899 N N . SER A 1 106 ? 30.422 4.941 -31.573 1.00 92.00 106 SER A N 1
ATOM 900 C CA . SER A 1 106 ? 31.589 4.801 -30.698 1.00 92.00 106 SER A CA 1
ATOM 901 C C . SER A 1 106 ? 32.886 5.096 -31.450 1.00 92.00 106 SER A C 1
ATOM 903 O O . SER A 1 106 ? 33.669 5.929 -31.002 1.00 92.00 106 SER A O 1
ATOM 905 N N . LYS A 1 107 ? 33.074 4.520 -32.647 1.00 93.69 107 LYS A N 1
ATOM 906 C CA . LYS A 1 107 ? 34.252 4.801 -33.490 1.00 93.69 107 LYS A CA 1
ATOM 907 C C . LYS A 1 107 ? 34.343 6.273 -33.898 1.00 93.69 107 LYS A C 1
ATOM 909 O O . LYS A 1 107 ? 35.438 6.827 -33.977 1.00 93.69 107 LYS A O 1
ATOM 914 N N . ALA A 1 108 ? 33.213 6.904 -34.219 1.00 89.81 108 ALA A N 1
ATOM 915 C CA . ALA A 1 108 ? 33.177 8.309 -34.611 1.00 89.81 108 ALA A CA 1
ATOM 916 C C . ALA A 1 108 ? 33.525 9.229 -33.433 1.00 89.81 108 ALA A C 1
ATOM 918 O O . ALA A 1 108 ? 34.321 10.152 -33.597 1.00 89.81 108 ALA A O 1
ATOM 919 N N . VAL A 1 109 ? 32.988 8.948 -32.245 1.00 93.44 109 VAL A N 1
ATOM 920 C CA . VAL A 1 109 ? 33.286 9.684 -31.0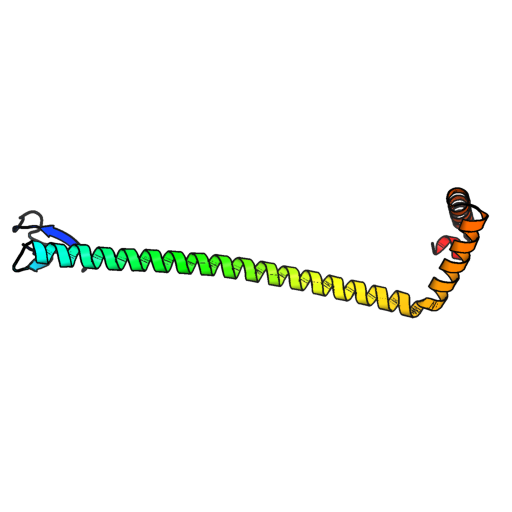11 1.00 93.44 109 VAL A CA 1
ATOM 921 C C . VAL A 1 109 ? 34.747 9.507 -30.603 1.00 93.44 109 VAL A C 1
ATOM 923 O O . VAL A 1 109 ? 35.384 10.495 -30.255 1.00 93.44 109 VAL A O 1
ATOM 926 N N . GLU A 1 110 ? 35.313 8.302 -30.696 1.00 94.25 110 GLU A N 1
ATOM 927 C CA . GLU A 1 110 ? 36.737 8.067 -30.409 1.00 94.25 110 GLU A CA 1
ATOM 928 C C . GLU A 1 110 ? 37.663 8.884 -31.319 1.00 94.25 110 GLU A C 1
ATOM 930 O O . GLU A 1 110 ? 38.695 9.379 -30.873 1.00 94.25 110 GLU A O 1
ATOM 935 N N . LYS A 1 111 ? 37.291 9.057 -32.593 1.00 93.06 111 LYS A N 1
ATOM 936 C CA . LYS A 1 111 ? 38.093 9.810 -33.569 1.00 93.06 111 LYS A CA 1
ATOM 937 C C . LYS A 1 111 ? 37.910 11.324 -33.480 1.00 93.06 111 LYS A C 1
ATOM 939 O O . LYS A 1 111 ? 38.849 12.057 -33.771 1.00 93.06 111 LYS A O 1
ATOM 944 N N . LEU A 1 112 ? 36.699 11.790 -33.178 1.00 91.25 112 LEU A N 1
ATOM 945 C CA . LEU A 1 112 ? 36.311 13.202 -33.302 1.00 91.25 112 LEU A CA 1
ATOM 946 C C . LEU A 1 112 ? 36.162 13.912 -31.952 1.00 91.25 112 LEU A C 1
ATOM 948 O O . LEU A 1 112 ? 36.239 15.135 -31.895 1.00 91.25 112 LEU A O 1
ATOM 952 N N . GLY A 1 113 ? 35.932 13.167 -30.873 1.00 91.75 113 GLY A N 1
ATOM 953 C CA . GLY A 1 113 ? 35.452 13.708 -29.607 1.00 91.75 113 GLY A CA 1
ATOM 954 C C . GLY A 1 113 ? 33.948 14.013 -29.627 1.00 91.75 113 GLY A C 1
ATOM 955 O O . GLY A 1 113 ? 33.318 14.177 -30.674 1.00 91.75 113 GLY A O 1
ATOM 956 N N . TRP A 1 114 ? 33.350 14.085 -28.435 1.00 90.62 114 TRP A N 1
ATOM 957 C CA . TRP A 1 114 ? 31.900 14.241 -28.266 1.00 90.62 114 TRP A CA 1
ATOM 958 C C . TRP A 1 114 ? 31.335 15.559 -28.803 1.00 90.62 114 TRP A C 1
ATOM 960 O O . TRP A 1 114 ? 30.224 15.567 -29.333 1.00 90.62 114 TRP A O 1
ATOM 970 N N . GLU A 1 115 ? 32.063 16.668 -28.656 1.00 91.62 115 GLU A N 1
ATOM 971 C CA . GLU A 1 115 ? 31.582 17.983 -29.100 1.00 91.62 115 GLU A CA 1
ATOM 972 C C . GLU A 1 115 ? 31.473 18.062 -30.626 1.00 91.62 115 GLU A C 1
ATOM 974 O O . GLU A 1 115 ? 30.418 18.413 -31.159 1.00 91.62 115 GLU A O 1
ATOM 979 N N . GLU A 1 116 ? 32.527 17.654 -31.333 1.00 91.00 116 GLU A N 1
ATOM 980 C CA . GLU A 1 116 ? 32.564 17.652 -32.798 1.00 91.00 116 GLU A CA 1
ATOM 981 C C . GLU A 1 116 ? 31.594 16.615 -33.384 1.00 91.00 116 GLU A C 1
ATOM 983 O O . GLU A 1 116 ? 30.916 16.888 -34.376 1.00 91.00 116 GLU A O 1
ATOM 988 N N . PHE A 1 117 ? 31.448 15.449 -32.744 1.00 90.50 117 PHE A N 1
ATOM 989 C CA . PHE A 1 117 ? 30.448 14.453 -33.136 1.00 90.50 117 PHE A CA 1
ATOM 990 C C . PHE A 1 117 ? 29.021 15.021 -33.082 1.00 90.50 117 PHE A C 1
ATOM 992 O O . PHE A 1 117 ? 28.284 14.926 -34.065 1.00 90.50 117 PHE A O 1
ATOM 999 N N . LYS A 1 118 ? 28.639 15.672 -31.972 1.00 90.00 118 LYS A N 1
ATOM 1000 C CA . LYS A 1 118 ? 27.315 16.307 -31.837 1.00 90.00 118 LYS A CA 1
ATOM 1001 C C . LYS A 1 118 ? 27.092 17.379 -32.896 1.00 90.00 118 LYS A C 1
ATOM 1003 O O . LYS A 1 118 ? 26.030 17.411 -33.513 1.00 90.00 118 LYS A O 1
ATOM 1008 N N . LYS A 1 119 ? 28.097 18.224 -33.137 1.00 91.88 119 LYS A N 1
ATOM 1009 C CA . LYS A 1 119 ? 28.020 19.279 -34.151 1.00 91.88 119 LYS A CA 1
ATOM 1010 C C . LYS A 1 119 ? 27.732 18.703 -35.541 1.00 91.88 119 LYS A C 1
ATOM 1012 O O . LYS A 1 119 ? 26.822 19.178 -36.216 1.00 91.88 119 LYS A O 1
ATOM 1017 N N . ARG A 1 120 ? 28.425 17.628 -35.929 1.00 87.81 120 ARG A N 1
ATOM 1018 C CA . ARG A 1 120 ? 28.212 16.951 -37.220 1.00 87.81 120 ARG A CA 1
ATOM 1019 C C . ARG A 1 120 ? 26.859 16.260 -37.337 1.00 87.81 120 ARG A C 1
ATOM 1021 O O . ARG A 1 120 ? 26.279 16.266 -38.420 1.00 87.81 120 ARG A O 1
ATOM 1028 N N . ILE A 1 121 ? 26.340 15.680 -36.254 1.00 90.12 121 ILE A N 1
ATOM 1029 C CA . ILE A 1 121 ? 24.984 15.111 -36.246 1.00 90.12 121 ILE A CA 1
ATOM 1030 C C . ILE A 1 121 ? 23.943 16.213 -36.472 1.00 90.12 121 ILE A C 1
ATOM 1032 O O . ILE A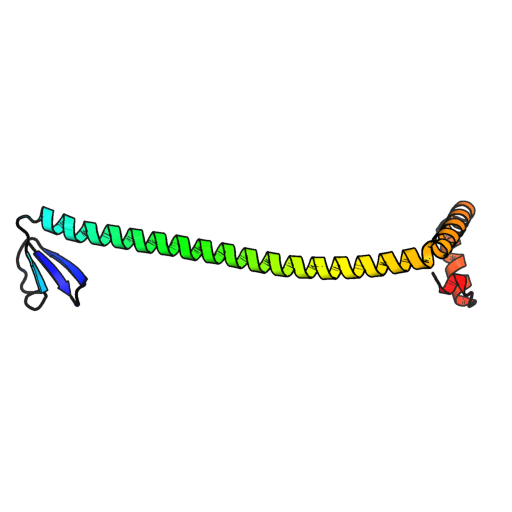 1 121 ? 23.068 16.059 -37.321 1.00 90.12 121 ILE A O 1
ATOM 1036 N N . GLU A 1 122 ? 24.068 17.355 -35.797 1.00 90.75 122 GLU A N 1
ATOM 1037 C CA . GLU A 1 122 ? 23.142 18.482 -35.963 1.00 90.75 122 GLU A CA 1
ATOM 1038 C C . GLU A 1 122 ? 23.220 19.124 -37.359 1.00 90.75 122 GLU A C 1
ATOM 1040 O O . GLU A 1 122 ? 22.197 19.473 -37.952 1.00 90.75 122 GLU A O 1
ATOM 1045 N N . GLU A 1 123 ? 24.417 19.236 -37.935 1.00 91.31 123 GLU A N 1
ATOM 1046 C CA . GLU A 1 123 ? 24.596 19.646 -39.334 1.00 91.31 123 GLU A CA 1
ATOM 1047 C C . GLU A 1 123 ? 23.970 18.626 -40.301 1.00 91.31 123 GLU A C 1
ATOM 1049 O O . GLU A 1 123 ? 23.269 19.006 -41.242 1.00 91.31 123 GLU A O 1
ATOM 1054 N N . GLY A 1 124 ? 24.133 17.329 -40.024 1.00 89.19 124 GLY A N 1
ATOM 1055 C CA . GLY A 1 124 ? 23.509 16.242 -40.775 1.00 89.19 124 GLY A CA 1
ATOM 1056 C C . GLY A 1 124 ? 21.979 16.275 -40.733 1.00 89.19 124 GLY A C 1
ATOM 1057 O O . GLY A 1 124 ? 21.341 16.064 -41.767 1.00 89.19 124 GLY A O 1
ATOM 1058 N N . LYS A 1 125 ? 21.377 16.599 -39.581 1.00 90.25 125 LYS A N 1
ATOM 1059 C CA . LYS A 1 125 ? 19.921 16.789 -39.441 1.00 90.25 125 LYS A CA 1
ATOM 1060 C C . LYS A 1 125 ? 19.417 17.932 -40.310 1.00 90.25 125 LYS A C 1
ATOM 1062 O O . LYS A 1 125 ? 18.451 17.758 -41.049 1.00 90.25 125 LYS A O 1
ATOM 1067 N N . LYS A 1 126 ? 20.102 19.081 -40.273 1.00 90.12 126 LYS A N 1
ATOM 1068 C CA . LYS A 1 126 ? 19.771 20.255 -41.102 1.00 90.12 126 LYS A CA 1
ATOM 1069 C C . LYS A 1 126 ? 19.888 19.962 -42.598 1.00 90.12 126 LYS A C 1
ATOM 1071 O O . LYS A 1 126 ? 19.110 20.493 -43.382 1.00 90.12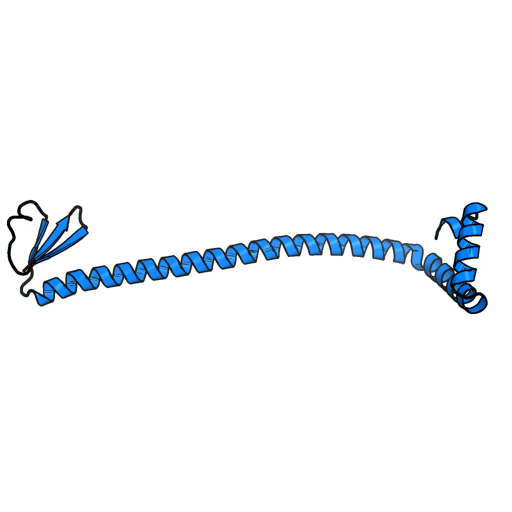 126 LYS A O 1
ATOM 1076 N N . ALA A 1 127 ? 20.821 19.094 -42.980 1.00 88.12 127 ALA A N 1
ATOM 1077 C CA . ALA A 1 127 ? 21.009 18.637 -44.354 1.00 88.12 127 ALA A CA 1
ATOM 1078 C C . ALA A 1 127 ? 20.045 17.507 -44.781 1.00 88.12 127 ALA A C 1
ATOM 1080 O O . ALA A 1 127 ? 20.131 17.028 -45.910 1.00 88.12 127 ALA A O 1
ATOM 1081 N N . GLY A 1 128 ? 19.139 17.056 -43.904 1.00 86.31 128 GLY A N 1
ATOM 1082 C CA . GLY A 1 128 ? 18.165 16.006 -44.215 1.00 86.31 128 GLY A CA 1
ATOM 1083 C C . GLY A 1 128 ? 18.752 14.590 -44.270 1.00 86.31 128 GLY A C 1
ATOM 1084 O O . GLY A 1 128 ? 18.169 13.700 -44.893 1.00 86.31 128 GLY A O 1
ATOM 1085 N N . ASN A 1 129 ? 19.908 14.351 -43.645 1.00 88.00 129 ASN A N 1
ATOM 1086 C CA . ASN A 1 129 ? 20.508 13.023 -43.597 1.00 88.00 129 ASN A CA 1
ATOM 1087 C C . ASN A 1 129 ? 19.637 12.072 -42.759 1.00 88.00 129 ASN A C 1
ATOM 1089 O O . ASN A 1 129 ? 19.444 12.283 -41.566 1.00 88.00 129 ASN A O 1
ATOM 1093 N N . LYS A 1 130 ? 19.152 10.987 -43.374 1.00 79.62 130 LYS A N 1
ATOM 1094 C CA . LYS A 1 130 ? 18.237 10.031 -42.730 1.00 79.62 130 LYS A CA 1
ATOM 1095 C C . LYS A 1 130 ? 18.797 9.395 -41.455 1.00 79.62 130 LYS A C 1
ATOM 1097 O O . LYS A 1 130 ? 18.036 9.200 -40.522 1.00 79.62 130 LYS A O 1
ATOM 1102 N N . ILE A 1 131 ? 20.096 9.098 -41.399 1.00 78.69 131 ILE A N 1
ATOM 1103 C CA . ILE A 1 131 ? 20.734 8.496 -40.215 1.00 78.69 131 ILE A CA 1
ATOM 1104 C C . ILE A 1 131 ? 20.860 9.539 -39.101 1.00 78.69 131 ILE A C 1
ATOM 1106 O O . ILE A 1 131 ? 20.582 9.237 -37.947 1.00 78.69 131 ILE A O 1
ATOM 1110 N N . ALA A 1 132 ? 21.210 10.781 -39.448 1.00 82.06 132 ALA A N 1
ATOM 1111 C CA . ALA A 1 132 ? 21.249 11.877 -38.482 1.00 82.06 132 ALA A CA 1
ATOM 1112 C C . ALA A 1 132 ? 19.851 12.244 -37.957 1.00 82.06 132 ALA A C 1
ATOM 1114 O O . ALA A 1 132 ? 19.729 12.680 -36.825 1.00 82.06 132 ALA A O 1
ATOM 1115 N N . LEU A 1 133 ? 18.797 12.060 -38.758 1.00 84.50 133 LEU A N 1
ATOM 1116 C CA . LEU A 1 133 ? 17.403 12.286 -38.355 1.00 84.50 133 LEU A CA 1
ATOM 1117 C C . LEU A 1 133 ? 16.825 11.166 -37.473 1.00 84.50 133 LEU A C 1
ATOM 1119 O O . LEU A 1 133 ? 15.800 11.376 -36.832 1.00 84.50 133 LEU A O 1
ATOM 1123 N N . MET A 1 134 ? 17.451 9.986 -37.452 1.00 78.31 134 MET A N 1
ATOM 1124 C CA . MET A 1 134 ? 17.043 8.851 -36.611 1.00 78.31 134 MET A CA 1
ATOM 1125 C C . MET A 1 134 ? 17.568 8.940 -35.169 1.00 78.31 134 MET A C 1
ATOM 1127 O O . MET A 1 134 ? 17.206 8.102 -34.346 1.00 78.31 134 MET A O 1
ATOM 1131 N N . VAL A 1 135 ? 18.432 9.914 -34.875 1.00 70.88 135 VAL A N 1
ATOM 1132 C CA . VAL A 1 135 ? 19.213 10.051 -33.633 1.00 70.88 135 VAL A CA 1
ATOM 1133 C C . VAL A 1 135 ? 19.048 11.453 -33.084 1.00 70.88 135 VAL A C 1
ATOM 1135 O O . VAL A 1 135 ? 18.878 11.629 -31.863 1.00 70.88 135 VAL A O 1
#

pLDDT: mean 93.1, std 4.89, range [70.88, 98.31]

Secondary structure (DSSP, 8-state):
-EEEEETTEEEEEESS--GGGTTSEEEE-SSHHHHHHHHHHHHHHHHHHHHHHHHHHHHHHHHHHHHHHHHHHHHHHHHHHHHHHHHHHHHHHTHHHHHHHHHHHHHHHHHH-HHHHHHHHHHHHHTT-HHHHT-

Radius of gyration: 41.08 Å; chains: 1; bounding box: 76×30×97 Å

Sequence (135 aa):
PNIIYKDGTMIDVVPIELKWYENYEKKYFETFSEALDEYFGKITVEKAKIERTKRLEEKKRQILATLRRQEEQMKGFEAEMKKNQELGDLIYANFTFIDNLLREFSKAVEKLGWEEFKKRIEEGKKAGNKIALMV

Foldseek 3Di:
DKFWDDPNDTDDQDQDDDPVRVPTDIDDDPHSVVSCCVNVVVVVVVVVVVVVVVVVVVVVVVVVVVVVVVVVVVVVVVVVVVVVVVVVVVCVVCVVVVVVLVVVLVVVCVVQNDVRSVVVLVVCVVVVNPSSVVD